Protein AF-A0AAV3WZU5-F1 (afdb_monomer)

Solvent-accessible surface area (backbone atoms only — not comparable to full-atom values): 9224 Å² total; per-residue (Å²): 140,82,82,83,70,78,80,71,87,67,84,65,78,67,22,28,36,35,35,34,34,38,61,95,59,55,42,33,33,61,48,74,42,70,47,67,71,65,48,53,56,63,52,39,79,78,40,95,54,57,70,41,79,75,46,72,42,67,35,89,63,32,68,61,51,49,53,49,52,51,62,73,48,50,91,35,36,77,38,102,88,52,59,38,28,54,50,54,79,68,50,48,52,52,50,53,52,56,53,56,72,64,38,72,75,77,72,82,84,69,72,75,68,55,66,67,56,57,50,49,52,52,52,52,52,51,52,50,52,52,51,54,51,54,54,55,63,72,66,60,81,76,77,76,78,83,84,75,82,88,127

Secondary structure (DSSP, 8-state):
---------------EEEEEEETTSSEEEEEEES-HHHHHHHHHTT-SSPEEEEEEEE-S-HHHHHHHHHHHTGGGBSSTT-SEEE--HHHHHHHHHHHHHTSPP---------HHHHHHHHHHHHHHHHHHHHHHHH-PPPPPPP-----

Mean predicted aligned error: 13.74 Å

Structure (mmCIF, N/CA/C/O backbone):
data_AF-A0AAV3WZU5-F1
#
_entry.id   AF-A0AAV3WZU5-F1
#
loop_
_atom_site.group_PDB
_atom_site.id
_atom_site.type_symbol
_atom_site.label_atom_id
_atom_site.label_alt_id
_atom_site.label_comp_id
_atom_site.label_asym_id
_atom_site.label_entity_id
_atom_site.label_seq_id
_atom_site.pdbx_PDB_ins_code
_atom_site.Cartn_x
_atom_site.Cartn_y
_atom_site.Cartn_z
_atom_site.occupancy
_atom_site.B_iso_or_equiv
_atom_site.auth_seq_id
_atom_site.auth_comp_id
_atom_site.auth_asym_id
_atom_site.auth_atom_id
_atom_site.pdbx_PDB_model_num
ATOM 1 N N . MET A 1 1 ? 38.711 4.729 -15.168 1.00 37.03 1 MET A N 1
ATOM 2 C CA . MET A 1 1 ? 38.128 3.382 -15.393 1.00 37.03 1 MET A CA 1
ATOM 3 C C . MET A 1 1 ? 36.669 3.375 -14.944 1.00 37.03 1 MET A C 1
ATOM 5 O O . MET A 1 1 ? 36.391 3.096 -13.785 1.00 37.03 1 MET A O 1
ATOM 9 N N . SER A 1 2 ? 35.735 3.727 -15.833 1.00 38.97 2 SER A N 1
ATOM 10 C CA . SER A 1 2 ? 34.298 3.634 -15.545 1.00 38.97 2 SER A CA 1
ATOM 11 C C . SER A 1 2 ? 33.788 2.296 -16.076 1.00 38.97 2 SER A C 1
ATOM 13 O O . SER A 1 2 ? 33.915 2.011 -17.267 1.00 38.97 2 SER A O 1
ATOM 15 N N . ARG A 1 3 ? 33.305 1.419 -15.189 1.00 42.09 3 ARG A N 1
ATOM 16 C CA . ARG A 1 3 ? 32.793 0.101 -15.581 1.00 42.09 3 ARG A CA 1
ATOM 17 C C . ARG A 1 3 ? 31.428 0.281 -16.239 1.00 42.09 3 ARG A C 1
ATOM 19 O O . ARG A 1 3 ? 30.442 0.523 -15.549 1.00 42.09 3 ARG A O 1
ATOM 26 N N . ASN A 1 4 ? 31.378 0.102 -17.557 1.00 40.62 4 ASN A N 1
ATOM 27 C CA . ASN A 1 4 ? 30.142 -0.106 -18.307 1.00 40.62 4 ASN A CA 1
ATOM 28 C C . ASN A 1 4 ? 29.441 -1.361 -17.772 1.00 40.62 4 ASN A C 1
ATOM 30 O O . ASN A 1 4 ? 29.769 -2.491 -18.140 1.00 40.62 4 ASN A O 1
ATOM 34 N N . ARG A 1 5 ? 28.475 -1.177 -16.874 1.00 51.81 5 ARG A N 1
ATOM 35 C CA . ARG A 1 5 ? 27.601 -2.263 -16.443 1.00 51.81 5 ARG A CA 1
ATOM 36 C C . ARG A 1 5 ? 26.508 -2.384 -17.496 1.00 51.81 5 ARG A C 1
ATOM 38 O O . ARG A 1 5 ? 25.577 -1.585 -17.508 1.00 51.81 5 ARG A O 1
ATOM 45 N N . LYS A 1 6 ? 26.624 -3.381 -18.383 1.00 38.09 6 LYS A N 1
ATOM 46 C CA . LYS A 1 6 ? 25.471 -3.900 -19.130 1.00 38.09 6 LYS A CA 1
ATOM 47 C C . LYS A 1 6 ? 24.360 -4.117 -18.104 1.00 38.09 6 LYS A C 1
ATOM 49 O O . LYS A 1 6 ? 24.514 -4.952 -17.210 1.00 38.09 6 LYS A O 1
ATOM 54 N N . ILE A 1 7 ? 23.289 -3.332 -18.185 1.00 49.72 7 ILE A N 1
ATOM 55 C CA . ILE A 1 7 ? 22.085 -3.547 -17.386 1.00 49.72 7 ILE A CA 1
ATOM 56 C C . ILE A 1 7 ? 21.458 -4.815 -17.956 1.00 49.72 7 ILE A C 1
ATOM 58 O O . ILE A 1 7 ? 20.643 -4.782 -18.870 1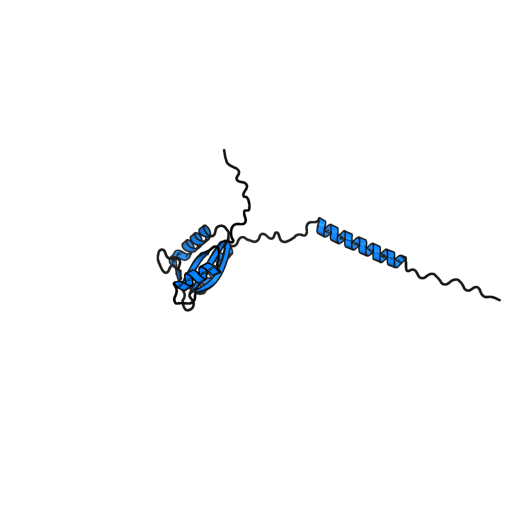.00 49.72 7 ILE A O 1
ATOM 62 N N . SER A 1 8 ? 21.940 -5.957 -17.470 1.00 40.62 8 SER A N 1
ATOM 63 C CA . SER A 1 8 ? 21.268 -7.229 -17.643 1.00 40.62 8 SER A CA 1
ATOM 64 C C . SER A 1 8 ? 19.885 -7.057 -17.031 1.00 40.62 8 SER A C 1
ATOM 66 O O . SER A 1 8 ? 19.760 -6.842 -15.821 1.00 40.62 8 SER A O 1
ATOM 68 N N . GLN A 1 9 ? 18.863 -7.084 -17.885 1.00 47.16 9 GLN A N 1
ATOM 69 C CA . GLN A 1 9 ? 17.450 -7.201 -17.537 1.00 47.16 9 GLN A CA 1
ATOM 70 C C . GLN A 1 9 ? 17.231 -8.557 -16.845 1.00 47.16 9 GLN A C 1
ATOM 72 O O . GLN A 1 9 ? 16.596 -9.465 -17.372 1.00 47.16 9 GLN A O 1
ATOM 77 N N . THR A 1 10 ? 17.819 -8.736 -15.663 1.00 37.78 10 THR A N 1
ATOM 78 C CA . THR A 1 10 ? 17.506 -9.861 -14.791 1.00 37.78 10 THR A CA 1
ATOM 79 C C . THR A 1 10 ? 16.118 -9.589 -14.237 1.00 37.78 10 THR A C 1
ATOM 81 O O . THR A 1 10 ? 15.891 -8.588 -13.554 1.00 37.78 10 THR A O 1
ATOM 84 N N . LYS A 1 11 ? 15.171 -10.447 -14.618 1.00 46.22 11 LYS A N 1
ATOM 85 C CA . LYS A 1 11 ? 13.772 -10.460 -14.184 1.00 46.22 11 LYS A CA 1
ATOM 86 C C . LYS A 1 11 ? 13.739 -10.410 -12.654 1.00 46.22 11 LYS A C 1
ATOM 88 O O . LYS A 1 11 ? 13.881 -11.426 -11.980 1.00 46.22 11 LYS A O 1
ATOM 93 N N . SER A 1 12 ? 13.655 -9.205 -12.101 1.00 52.44 12 SER A N 1
ATOM 94 C CA . SER A 1 12 ? 13.622 -8.994 -10.659 1.00 52.44 12 SER A CA 1
ATOM 95 C C . SER A 1 12 ? 12.325 -9.620 -10.145 1.00 52.44 12 SER A C 1
ATOM 97 O O . SER A 1 12 ? 11.307 -9.492 -10.829 1.00 52.44 12 SER A O 1
ATOM 99 N N . PRO A 1 13 ? 12.303 -10.288 -8.978 1.00 58.44 13 PRO A N 1
ATOM 100 C CA . PRO A 1 13 ? 11.056 -10.813 -8.440 1.00 58.44 13 PRO A CA 1
ATOM 101 C C . PRO A 1 13 ? 10.040 -9.673 -8.347 1.00 58.44 13 PRO A C 1
ATOM 103 O O . PRO A 1 13 ? 10.347 -8.615 -7.780 1.00 58.44 13 PRO A O 1
ATOM 106 N N . ASN A 1 14 ? 8.866 -9.886 -8.952 1.00 71.31 14 ASN A N 1
ATOM 107 C CA . ASN A 1 14 ? 7.778 -8.916 -9.008 1.00 71.31 14 ASN A CA 1
ATOM 108 C C . ASN A 1 14 ? 7.586 -8.303 -7.620 1.00 71.31 14 ASN A C 1
ATOM 110 O O . ASN A 1 14 ? 7.313 -8.978 -6.630 1.00 71.31 14 ASN A O 1
ATOM 114 N N . SER A 1 15 ? 7.855 -7.012 -7.555 1.00 88.56 15 SER A N 1
ATOM 115 C CA . SER A 1 15 ? 8.008 -6.248 -6.335 1.00 88.56 15 SER A CA 1
ATOM 116 C C . SER A 1 15 ? 6.846 -5.280 -6.261 1.00 88.56 15 SER A C 1
ATOM 118 O O . SER A 1 15 ? 6.537 -4.633 -7.253 1.00 88.56 15 SER A O 1
ATOM 120 N N . TYR A 1 16 ? 6.170 -5.212 -5.122 1.00 95.88 16 TYR A N 1
ATOM 121 C CA . TYR A 1 16 ? 4.922 -4.476 -4.980 1.00 95.88 16 TYR A CA 1
ATOM 122 C C . TYR A 1 16 ? 5.044 -3.378 -3.933 1.00 95.88 16 TYR A C 1
ATOM 124 O O . TYR A 1 16 ? 5.666 -3.581 -2.887 1.00 95.88 16 TYR A O 1
ATOM 132 N N . VAL A 1 17 ? 4.389 -2.253 -4.208 1.00 97.44 17 VAL A N 1
ATOM 133 C CA . VAL A 1 17 ? 3.976 -1.258 -3.211 1.00 97.44 17 VAL A CA 1
ATOM 134 C C . VAL A 1 17 ? 2.459 -1.373 -3.089 1.00 97.44 17 VAL A C 1
ATOM 136 O O . VAL A 1 17 ? 1.766 -1.409 -4.107 1.00 97.44 17 VAL A O 1
ATOM 139 N N . TYR A 1 18 ? 1.934 -1.458 -1.872 1.00 98.06 18 TYR A N 1
ATOM 140 C CA . TYR A 1 18 ? 0.516 -1.688 -1.607 1.00 98.06 18 TYR A CA 1
ATOM 141 C C . TYR A 1 18 ? -0.083 -0.655 -0.659 1.00 98.06 18 TYR A C 1
ATOM 143 O O . TYR A 1 18 ? 0.623 -0.019 0.124 1.00 98.06 18 TYR A O 1
ATOM 151 N N . LEU A 1 19 ? -1.409 -0.569 -0.714 1.00 98.62 19 LEU A N 1
ATOM 152 C CA . LEU A 1 19 ? -2.279 0.120 0.222 1.00 98.62 19 LEU A CA 1
ATOM 153 C C . LEU A 1 19 ? -3.251 -0.911 0.811 1.00 98.62 19 LEU A C 1
ATOM 155 O O . LEU A 1 19 ? -4.095 -1.455 0.095 1.00 98.62 19 LEU A O 1
ATOM 159 N N . ILE A 1 20 ? -3.103 -1.206 2.099 1.00 98.50 20 ILE A N 1
ATOM 160 C CA . ILE A 1 20 ? -4.042 -2.036 2.863 1.00 98.50 20 ILE A CA 1
ATOM 161 C C . ILE A 1 20 ? -5.011 -1.120 3.601 1.00 98.50 20 ILE A C 1
ATOM 163 O O . ILE A 1 20 ? -4.595 -0.087 4.118 1.00 98.50 20 ILE A O 1
ATOM 167 N N . HIS A 1 21 ? -6.271 -1.523 3.668 1.00 98.56 21 HIS A N 1
ATOM 168 C CA . HIS A 1 21 ? -7.308 -0.936 4.504 1.00 98.56 21 HIS A CA 1
ATOM 169 C C . HIS A 1 21 ? -7.606 -1.874 5.674 1.00 98.56 21 HIS A C 1
ATOM 171 O O . HIS A 1 21 ? -7.734 -3.088 5.482 1.00 98.56 21 HIS A O 1
ATOM 177 N N . GLU A 1 22 ? -7.691 -1.313 6.874 1.00 98.31 22 GLU A N 1
ATOM 178 C CA . GLU A 1 22 ? -8.274 -1.990 8.026 1.00 98.31 22 GLU A CA 1
ATOM 179 C C . GLU A 1 22 ? -9.796 -1.794 8.001 1.00 98.31 22 GLU A C 1
ATOM 181 O O . GLU A 1 22 ? -10.312 -0.686 8.140 1.00 98.31 22 GLU A O 1
ATOM 186 N N . VAL A 1 23 ? -10.530 -2.881 7.766 1.00 97.50 23 VAL A N 1
ATOM 187 C CA . VAL A 1 23 ? -11.981 -2.835 7.571 1.00 97.50 23 VAL A CA 1
ATOM 188 C C . VAL A 1 23 ? -12.668 -2.313 8.833 1.00 97.50 23 VAL A C 1
ATOM 190 O O . VAL A 1 23 ? -12.400 -2.782 9.934 1.00 97.50 23 VAL A O 1
ATOM 193 N N . GLY A 1 24 ? -13.591 -1.365 8.650 1.00 96.69 24 GLY A N 1
ATOM 194 C CA . GLY A 1 24 ? -14.332 -0.734 9.744 1.00 96.69 24 GLY A CA 1
ATOM 195 C C . GLY A 1 24 ? -13.658 0.509 10.328 1.00 96.69 24 GLY A C 1
ATOM 196 O O . GLY A 1 24 ? -14.244 1.149 11.196 1.00 96.69 24 GLY A O 1
ATOM 197 N N . THR A 1 25 ? -12.472 0.890 9.844 1.00 97.44 25 THR A N 1
ATOM 198 C CA . THR A 1 25 ? -11.762 2.098 10.291 1.00 97.44 25 THR A CA 1
ATOM 199 C C . THR A 1 25 ? -11.391 3.000 9.109 1.00 97.44 25 THR A C 1
ATOM 201 O O . THR A 1 25 ? -11.593 2.650 7.944 1.00 97.44 25 THR A O 1
ATOM 204 N N . ASN A 1 26 ? -10.830 4.177 9.399 1.00 97.94 26 ASN A N 1
ATOM 205 C CA . ASN A 1 26 ? -10.196 5.046 8.400 1.00 97.94 26 ASN A CA 1
ATOM 206 C C . ASN A 1 26 ? -8.674 4.831 8.341 1.00 97.94 26 ASN A C 1
ATOM 208 O O . ASN A 1 26 ? -7.941 5.723 7.903 1.00 97.94 26 ASN A O 1
ATOM 212 N N . TYR A 1 27 ? -8.184 3.670 8.796 1.00 98.31 27 TYR A N 1
ATOM 213 C CA . TYR A 1 27 ? -6.760 3.375 8.852 1.00 98.31 27 TYR A CA 1
ATOM 214 C C . TYR A 1 27 ? -6.277 2.563 7.661 1.00 98.31 27 TYR A C 1
ATOM 216 O O . TYR A 1 27 ? -6.833 1.534 7.268 1.00 98.31 27 TYR A O 1
ATOM 224 N N . TYR A 1 28 ? -5.171 3.040 7.105 1.00 98.62 28 TYR A N 1
ATOM 225 C CA . TYR A 1 28 ? -4.558 2.492 5.916 1.00 98.62 28 TYR A CA 1
ATOM 226 C C . TYR A 1 28 ? -3.068 2.290 6.124 1.00 98.62 28 TYR A C 1
ATOM 228 O O . TYR A 1 28 ? -2.392 3.097 6.761 1.00 98.62 28 TYR A O 1
ATOM 236 N N . LYS A 1 29 ? -2.530 1.232 5.530 1.00 98.44 29 LYS A N 1
ATOM 237 C CA . LYS A 1 29 ? -1.106 0.919 5.569 1.00 98.44 29 LYS A CA 1
ATOM 238 C C . LYS A 1 29 ? -0.508 1.005 4.178 1.00 98.44 29 LYS A C 1
ATOM 240 O O . LYS A 1 29 ? -0.935 0.278 3.283 1.00 98.44 29 LYS A O 1
ATOM 245 N N . ILE A 1 30 ? 0.529 1.825 4.031 1.00 98.56 30 ILE A N 1
ATOM 246 C CA . ILE A 1 30 ? 1.378 1.839 2.836 1.00 98.56 30 ILE A CA 1
ATOM 2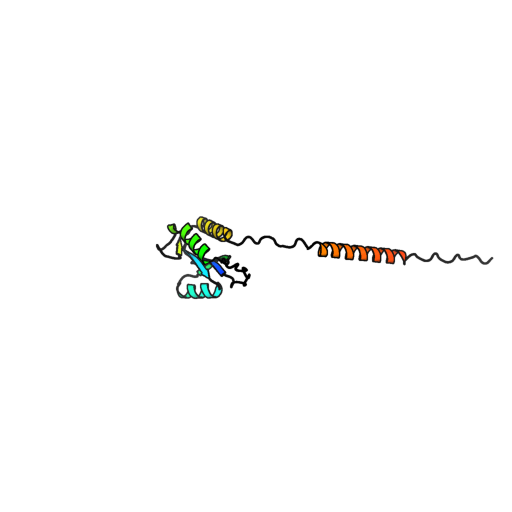47 C C . ILE A 1 30 ? 2.600 0.980 3.130 1.00 98.56 30 ILE A C 1
ATOM 249 O O . ILE A 1 30 ? 3.339 1.276 4.072 1.00 98.56 30 ILE A O 1
ATOM 253 N N . GLY A 1 31 ? 2.817 -0.066 2.338 1.00 97.94 31 GLY A N 1
ATOM 254 C CA . GLY A 1 31 ? 3.955 -0.957 2.535 1.00 97.94 31 GLY A CA 1
ATOM 255 C C . GLY A 1 31 ? 4.441 -1.631 1.260 1.00 97.94 31 GLY A C 1
ATOM 256 O O . GLY A 1 31 ? 3.826 -1.509 0.200 1.00 97.94 31 GLY A O 1
ATOM 257 N N . ILE A 1 32 ? 5.532 -2.386 1.375 1.00 97.50 32 ILE A N 1
ATOM 258 C CA . ILE A 1 32 ? 6.119 -3.151 0.268 1.00 97.50 32 ILE A CA 1
ATOM 259 C C . ILE A 1 32 ? 6.128 -4.659 0.500 1.00 97.50 32 ILE A C 1
ATOM 261 O O . ILE A 1 32 ? 6.140 -5.138 1.636 1.00 97.50 32 ILE A O 1
ATOM 265 N N . THR A 1 33 ? 6.139 -5.433 -0.586 1.00 96.19 33 THR A N 1
ATOM 266 C CA . THR A 1 33 ? 6.337 -6.891 -0.541 1.00 96.19 33 THR A CA 1
ATOM 267 C C . THR A 1 33 ? 6.818 -7.446 -1.884 1.00 96.19 33 THR A C 1
ATOM 269 O O . THR A 1 33 ? 6.729 -6.778 -2.906 1.00 96.19 33 THR A O 1
ATOM 272 N N . VAL A 1 34 ? 7.321 -8.679 -1.893 1.00 95.25 34 VAL A N 1
ATOM 273 C CA . VAL A 1 34 ? 7.514 -9.497 -3.110 1.00 95.25 34 VAL A CA 1
ATOM 274 C C . VAL A 1 34 ? 6.407 -10.543 -3.288 1.00 95.25 34 VAL A C 1
ATOM 276 O O . VAL A 1 34 ? 6.300 -11.173 -4.332 1.00 95.25 34 VAL A O 1
ATOM 279 N N . ASN A 1 35 ? 5.579 -10.743 -2.259 1.00 94.81 35 ASN A N 1
ATOM 280 C CA . ASN A 1 35 ? 4.469 -11.690 -2.251 1.00 94.81 35 ASN A CA 1
ATOM 281 C C . ASN A 1 35 ? 3.307 -11.091 -1.443 1.00 94.81 35 ASN A C 1
ATOM 283 O O . ASN A 1 35 ? 3.404 -10.940 -0.221 1.00 94.81 35 ASN A O 1
ATOM 287 N N . LEU A 1 36 ? 2.234 -10.704 -2.136 1.00 95.31 36 LEU A N 1
ATOM 288 C CA . LEU A 1 36 ? 1.050 -10.080 -1.534 1.00 95.31 36 LEU A CA 1
ATOM 289 C C . LEU A 1 36 ? 0.339 -11.044 -0.576 1.00 95.31 36 LEU A C 1
ATOM 291 O O . LEU A 1 36 ? 0.110 -10.696 0.579 1.00 95.31 36 LEU A O 1
ATOM 295 N N . ASN A 1 37 ? 0.099 -12.284 -1.008 1.00 95.81 37 ASN A N 1
ATOM 296 C CA . ASN A 1 37 ? -0.627 -13.287 -0.223 1.00 95.81 37 ASN A CA 1
ATOM 297 C C . ASN A 1 37 ? 0.083 -13.599 1.099 1.00 95.81 37 ASN A C 1
ATOM 299 O O . ASN A 1 37 ? -0.513 -13.509 2.167 1.00 95.81 37 ASN A O 1
ATOM 303 N N . LYS A 1 38 ? 1.393 -13.872 1.052 1.00 96.50 38 LYS A N 1
ATOM 304 C CA . LYS A 1 38 ? 2.176 -14.132 2.269 1.00 96.50 38 LYS A CA 1
ATOM 305 C C . LYS A 1 38 ? 2.167 -12.924 3.209 1.00 96.50 38 LYS A C 1
ATOM 307 O O . LYS A 1 38 ? 2.081 -13.094 4.422 1.00 96.50 38 LYS A O 1
ATOM 312 N N . ARG A 1 39 ? 2.259 -11.705 2.666 1.00 97.12 39 ARG A N 1
ATOM 313 C CA . ARG A 1 39 ? 2.350 -10.488 3.480 1.00 97.12 39 ARG A CA 1
ATOM 314 C C . ARG A 1 39 ? 1.040 -10.160 4.186 1.00 97.12 39 ARG A C 1
ATOM 316 O O . ARG A 1 39 ? 1.093 -9.823 5.365 1.00 97.12 39 ARG A O 1
ATOM 323 N N . ILE A 1 40 ? -0.102 -10.245 3.504 1.00 97.44 40 ILE A N 1
ATOM 324 C CA . ILE A 1 40 ? -1.390 -9.951 4.145 1.00 97.44 40 ILE A CA 1
ATOM 325 C C . ILE A 1 40 ? -1.711 -10.970 5.238 1.00 97.44 40 ILE A C 1
ATOM 327 O O . ILE A 1 40 ? -2.087 -10.555 6.329 1.00 97.44 40 ILE A O 1
ATOM 331 N N . SER A 1 41 ? -1.437 -12.263 5.017 1.00 97.00 41 SER A N 1
ATOM 332 C CA . SER A 1 41 ? -1.594 -13.291 6.054 1.00 97.00 41 SER A CA 1
ATOM 333 C C . SER A 1 41 ? -0.725 -13.005 7.281 1.00 97.00 41 SER A C 1
ATOM 335 O O . SER A 1 41 ? -1.223 -13.054 8.398 1.00 97.00 41 SER A O 1
ATOM 337 N N . GLN A 1 42 ? 0.546 -12.630 7.089 1.00 97.44 42 GLN A N 1
ATOM 338 C CA . GLN A 1 42 ? 1.449 -12.260 8.190 1.00 97.44 42 GLN A CA 1
ATOM 339 C C . GLN A 1 42 ? 1.017 -11.001 8.951 1.00 97.44 42 GLN A C 1
ATOM 341 O O . GLN A 1 42 ? 1.311 -10.866 10.131 1.00 97.44 42 GLN A O 1
ATOM 346 N N . LEU A 1 43 ? 0.393 -10.035 8.277 1.00 96.69 43 LEU A N 1
ATOM 347 C CA . LEU A 1 43 ? -0.108 -8.833 8.942 1.00 96.69 43 LEU A CA 1
ATOM 348 C C . LEU A 1 43 ? -1.403 -9.122 9.705 1.00 96.69 43 LEU A C 1
ATOM 350 O O . LEU A 1 43 ? -1.591 -8.593 10.798 1.00 96.69 43 LEU A O 1
ATOM 354 N N . GLN A 1 44 ? -2.263 -9.981 9.153 1.00 97.75 44 GLN A N 1
ATOM 355 C CA . GLN A 1 44 ? -3.538 -10.344 9.761 1.00 97.75 44 GLN A CA 1
ATOM 356 C C . GLN A 1 44 ? -3.360 -11.039 11.115 1.00 97.75 44 GLN A C 1
ATOM 358 O O . GLN A 1 44 ? -4.165 -10.807 12.006 1.00 97.75 44 GLN A O 1
ATOM 363 N N . THR A 1 45 ? -2.294 -11.824 11.319 1.00 96.69 45 THR A N 1
ATOM 364 C CA . THR A 1 45 ? -2.035 -12.473 12.622 1.00 96.69 45 THR A CA 1
ATOM 365 C C . THR A 1 45 ? -1.839 -11.478 13.768 1.00 96.69 45 THR A C 1
ATOM 367 O O . THR A 1 45 ? -2.006 -11.848 14.923 1.00 96.69 45 THR A O 1
ATOM 370 N N . GLY A 1 46 ? -1.457 -10.232 13.467 1.00 93.12 46 GLY A N 1
ATOM 371 C CA . GLY A 1 46 ? -1.267 -9.162 14.450 1.00 93.12 46 GLY A CA 1
ATOM 372 C C . GLY A 1 46 ? -2.387 -8.121 14.474 1.00 93.12 46 GLY A C 1
ATOM 373 O O . GLY A 1 46 ? -2.215 -7.082 15.108 1.00 93.12 46 GLY A O 1
ATOM 374 N N . SER A 1 47 ? -3.496 -8.344 13.763 1.00 92.88 47 SER A N 1
ATOM 375 C CA . SER A 1 47 ? -4.624 -7.410 13.693 1.00 92.88 47 SER A CA 1
ATOM 376 C C . SER A 1 47 ? -5.927 -8.133 14.020 1.00 92.88 47 SER A C 1
ATOM 378 O O . SER A 1 47 ? -6.234 -9.169 13.435 1.00 92.88 47 SER A O 1
ATOM 380 N N . ALA A 1 48 ? -6.697 -7.578 14.959 1.00 93.38 48 ALA A N 1
ATOM 381 C CA . ALA A 1 48 ? -8.020 -8.096 15.305 1.00 93.38 48 ALA A CA 1
ATOM 382 C C . ALA A 1 48 ? -9.048 -7.833 14.191 1.00 93.38 48 ALA A C 1
ATOM 384 O O . ALA A 1 48 ? -9.960 -8.628 13.979 1.00 93.38 48 ALA A O 1
ATOM 385 N N . ASN A 1 49 ? -8.878 -6.730 13.462 1.00 96.44 49 ASN A N 1
ATOM 386 C CA . ASN A 1 49 ? -9.746 -6.345 12.359 1.00 96.44 49 ASN A CA 1
ATOM 387 C C . ASN A 1 49 ? -9.286 -6.984 11.048 1.00 96.44 49 ASN A C 1
ATOM 389 O O . ASN A 1 49 ? -8.103 -7.262 10.841 1.00 96.44 49 ASN A O 1
ATOM 393 N N . GLN A 1 50 ? -10.220 -7.187 10.119 1.00 97.69 50 GLN A N 1
ATOM 394 C CA . GLN A 1 50 ? -9.887 -7.717 8.801 1.00 97.69 50 GLN A CA 1
ATOM 395 C C . GLN A 1 50 ? -9.053 -6.705 8.004 1.00 97.69 50 GLN A C 1
ATOM 397 O O . GLN A 1 50 ? -9.437 -5.546 7.848 1.00 97.69 50 GLN A O 1
ATOM 402 N N . LEU A 1 51 ? -7.947 -7.165 7.427 1.00 98.19 51 LEU A N 1
ATOM 403 C CA . LEU A 1 51 ? -7.120 -6.390 6.512 1.00 98.19 51 LEU A CA 1
ATOM 404 C C . LEU A 1 51 ? -7.462 -6.749 5.066 1.00 98.19 51 LEU A C 1
ATOM 406 O O . LEU A 1 51 ? -7.552 -7.927 4.711 1.00 98.19 51 LEU A O 1
ATOM 410 N N . LYS A 1 52 ? -7.626 -5.739 4.208 1.00 98.00 52 LYS A N 1
ATOM 411 C CA . LYS A 1 52 ? -7.868 -5.925 2.769 1.00 98.00 52 LYS A CA 1
ATOM 412 C C . LYS A 1 52 ? -6.922 -5.075 1.943 1.00 98.00 52 LYS A C 1
ATOM 414 O O . LYS A 1 52 ? -6.673 -3.917 2.265 1.00 98.00 52 LYS A O 1
ATOM 419 N N . TYR A 1 53 ? -6.417 -5.628 0.845 1.00 98.06 53 TYR A N 1
ATOM 420 C CA . TYR A 1 53 ? -5.757 -4.807 -0.162 1.00 98.06 53 TYR A CA 1
ATOM 421 C C . TYR A 1 53 ? -6.791 -3.918 -0.839 1.00 98.06 53 TYR A C 1
ATOM 423 O O . TYR A 1 53 ? -7.709 -4.419 -1.482 1.00 98.06 53 TYR A O 1
ATOM 431 N N . LEU A 1 54 ? -6.614 -2.606 -0.709 1.00 97.75 54 LEU A N 1
ATOM 432 C CA . LEU A 1 54 ? -7.389 -1.638 -1.470 1.00 97.75 54 LEU A CA 1
ATOM 433 C C . LEU A 1 54 ? -6.733 -1.361 -2.826 1.00 97.75 54 LEU A C 1
ATOM 435 O O . LEU A 1 54 ? -7.422 -1.201 -3.827 1.00 97.75 54 LEU A O 1
ATOM 439 N N . HIS A 1 55 ? -5.397 -1.310 -2.865 1.00 98.19 55 HIS A N 1
ATOM 440 C CA . HIS A 1 55 ? -4.642 -1.101 -4.101 1.00 98.19 55 HIS A CA 1
ATOM 441 C C . HIS A 1 55 ? -3.222 -1.659 -4.013 1.00 98.19 55 HIS A C 1
ATOM 443 O O . HIS A 1 55 ? -2.647 -1.757 -2.928 1.00 98.19 55 HIS A O 1
ATOM 449 N N . TYR A 1 56 ? -2.619 -1.972 -5.157 1.00 97.56 56 TYR A N 1
ATOM 450 C CA . TYR A 1 56 ? -1.192 -2.267 -5.262 1.00 97.56 56 TYR A CA 1
ATOM 451 C C . TYR A 1 56 ? -0.658 -1.969 -6.666 1.00 97.56 56 TYR A C 1
ATOM 453 O O . TYR A 1 56 ? -1.386 -1.979 -7.661 1.00 97.56 56 TYR A O 1
ATOM 461 N N . ILE A 1 57 ? 0.643 -1.703 -6.747 1.00 95.44 57 ILE A N 1
ATOM 462 C CA . ILE A 1 57 ? 1.368 -1.491 -8.001 1.00 95.44 57 ILE A CA 1
ATOM 463 C C . ILE A 1 57 ? 2.606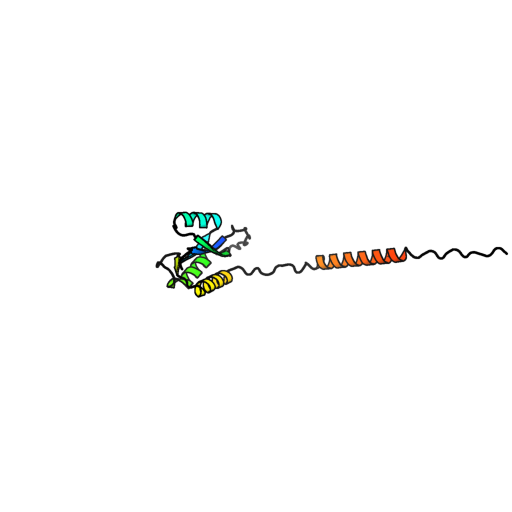 -2.381 -8.028 1.00 95.44 57 ILE A C 1
ATOM 465 O O . ILE A 1 57 ? 3.257 -2.564 -7.000 1.00 95.44 57 ILE A O 1
ATOM 469 N N . GLN A 1 58 ? 2.936 -2.916 -9.201 1.00 93.88 58 GLN A N 1
ATOM 470 C CA . GLN A 1 58 ? 4.171 -3.660 -9.418 1.00 93.88 58 GLN A CA 1
ATOM 471 C C . GLN A 1 58 ? 5.262 -2.711 -9.919 1.00 93.88 58 GLN A C 1
ATOM 473 O O . GLN A 1 58 ? 5.062 -1.994 -10.899 1.00 93.88 58 GLN A O 1
ATOM 478 N N . ILE A 1 59 ? 6.406 -2.696 -9.240 1.00 90.81 59 ILE A N 1
ATOM 479 C CA . ILE A 1 59 ? 7.492 -1.757 -9.497 1.00 90.81 59 ILE A CA 1
ATOM 480 C C . ILE A 1 59 ? 8.839 -2.290 -8.983 1.00 90.81 59 ILE A C 1
ATOM 482 O O . ILE A 1 59 ? 8.907 -2.940 -7.940 1.00 90.81 59 ILE A O 1
ATOM 486 N N . SER A 1 60 ? 9.930 -2.014 -9.700 1.00 89.06 60 SER A N 1
ATOM 487 C CA . SER A 1 60 ? 11.282 -2.458 -9.328 1.00 89.06 60 SER A CA 1
ATOM 488 C C . SER A 1 60 ? 11.882 -1.642 -8.173 1.00 89.06 60 SER A C 1
ATOM 490 O O . SER A 1 60 ? 12.421 -2.221 -7.230 1.00 89.06 60 SER A O 1
ATOM 492 N N . ASN A 1 61 ? 11.722 -0.315 -8.176 1.00 90.62 61 ASN A N 1
ATOM 493 C CA . ASN A 1 61 ? 12.219 0.614 -7.147 1.00 90.62 61 ASN A CA 1
ATOM 494 C C . ASN A 1 61 ? 11.216 0.810 -5.988 1.00 90.62 61 ASN A C 1
ATOM 496 O O . ASN A 1 61 ? 10.870 1.926 -5.592 1.00 90.62 61 ASN A O 1
ATOM 500 N N . ARG A 1 62 ? 10.697 -0.303 -5.443 1.00 93.56 62 ARG A N 1
ATOM 501 C CA . ARG A 1 62 ? 9.624 -0.287 -4.428 1.00 93.56 62 ARG A CA 1
ATOM 502 C C . ARG A 1 62 ? 9.989 0.488 -3.155 1.00 93.56 62 ARG A C 1
ATOM 504 O O . ARG A 1 62 ? 9.119 1.128 -2.577 1.00 93.56 62 ARG A O 1
ATOM 511 N N . LYS A 1 63 ? 11.258 0.439 -2.725 1.00 95.06 63 LYS A N 1
ATOM 512 C CA . LYS A 1 63 ? 11.731 1.089 -1.487 1.00 95.06 63 LYS A CA 1
ATOM 513 C C . LYS A 1 63 ? 11.736 2.608 -1.634 1.00 95.06 63 LYS A C 1
ATOM 515 O O . LYS A 1 63 ? 11.317 3.327 -0.731 1.00 95.06 63 LYS A O 1
ATOM 520 N N . GLU A 1 64 ? 12.193 3.094 -2.783 1.00 95.31 64 GLU A N 1
ATOM 521 C CA . GLU A 1 64 ? 12.220 4.513 -3.117 1.00 95.31 64 GLU A CA 1
ATOM 522 C C . GLU A 1 64 ? 10.797 5.071 -3.191 1.00 95.31 64 GLU A C 1
ATOM 524 O O . GLU A 1 64 ? 10.516 6.123 -2.614 1.00 95.31 64 GLU A O 1
ATOM 529 N N . VAL A 1 65 ? 9.882 4.339 -3.835 1.00 96.06 65 VAL A N 1
ATOM 530 C CA . VAL A 1 65 ? 8.476 4.749 -3.945 1.00 96.06 65 VAL A CA 1
ATOM 531 C C . VAL A 1 65 ? 7.752 4.709 -2.603 1.00 96.06 65 VAL A C 1
ATOM 533 O O . VAL A 1 65 ? 7.048 5.661 -2.273 1.00 96.06 65 VAL A O 1
ATOM 536 N N . GLU A 1 66 ? 7.956 3.675 -1.786 1.00 97.75 66 GLU A N 1
ATOM 537 C CA . GLU A 1 66 ? 7.414 3.626 -0.422 1.00 97.75 66 GLU A CA 1
ATOM 538 C C . GLU A 1 66 ? 7.878 4.828 0.404 1.00 97.75 66 GLU A C 1
ATOM 540 O O . GLU A 1 66 ? 7.048 5.537 0.976 1.00 97.75 66 GLU A O 1
ATOM 545 N N . LYS A 1 67 ? 9.185 5.121 0.400 1.00 97.56 67 LYS A N 1
ATOM 546 C CA . LYS A 1 67 ? 9.751 6.280 1.101 1.00 97.56 67 LYS A CA 1
ATOM 547 C C . LYS A 1 67 ? 9.157 7.599 0.598 1.00 97.56 67 LYS A C 1
ATOM 549 O O . LYS A 1 67 ? 8.857 8.479 1.411 1.00 97.56 67 LYS A O 1
ATOM 554 N N . ALA A 1 68 ? 8.970 7.744 -0.714 1.00 97.94 68 ALA A N 1
ATOM 555 C CA . ALA A 1 68 ? 8.372 8.936 -1.311 1.00 97.94 68 ALA A CA 1
ATOM 556 C C . ALA A 1 68 ? 6.907 9.115 -0.879 1.00 97.94 68 ALA A C 1
ATOM 558 O O . ALA A 1 68 ? 6.530 10.201 -0.438 1.00 97.94 68 ALA A O 1
ATOM 559 N N . LEU A 1 69 ? 6.103 8.047 -0.917 1.00 98.12 69 LEU A N 1
ATOM 560 C CA . LEU A 1 69 ? 4.710 8.063 -0.454 1.00 98.12 69 LEU A CA 1
ATOM 561 C C . LEU A 1 69 ? 4.621 8.394 1.039 1.00 98.12 69 LEU A C 1
ATOM 563 O O . LEU A 1 69 ? 3.859 9.270 1.442 1.00 98.12 69 LEU A O 1
ATOM 567 N N . HIS A 1 70 ? 5.450 7.752 1.859 1.00 98.06 70 HIS A N 1
ATOM 568 C CA . HIS A 1 70 ? 5.526 8.006 3.297 1.00 98.06 70 HIS A CA 1
ATOM 569 C C . HIS A 1 70 ? 5.904 9.451 3.623 1.00 98.06 70 HIS A C 1
ATOM 571 O O . HIS A 1 70 ? 5.337 10.043 4.538 1.00 98.06 70 HIS A O 1
ATOM 577 N N . THR A 1 71 ? 6.834 10.028 2.860 1.00 97.56 71 THR A N 1
ATOM 578 C CA . THR A 1 71 ? 7.219 11.441 2.985 1.00 97.56 71 THR A CA 1
ATOM 579 C C . THR A 1 71 ? 6.070 12.363 2.584 1.00 97.56 71 THR A C 1
ATOM 581 O O . THR A 1 71 ? 5.766 13.311 3.310 1.00 97.56 71 THR A O 1
ATOM 584 N N . LYS A 1 72 ? 5.410 12.072 1.457 1.00 97.94 72 LYS A N 1
ATOM 585 C CA . LYS A 1 72 ? 4.306 12.875 0.917 1.00 97.94 72 LYS A CA 1
ATOM 586 C C . LYS A 1 72 ? 3.111 12.926 1.870 1.00 97.94 72 LYS A C 1
ATOM 588 O O . LYS A 1 72 ? 2.543 13.993 2.069 1.00 97.94 72 LYS A O 1
ATOM 593 N N . TYR A 1 73 ? 2.767 11.799 2.492 1.00 97.69 73 TYR A N 1
ATOM 594 C CA . TYR A 1 73 ? 1.606 11.672 3.381 1.00 97.69 73 TYR A CA 1
ATOM 595 C C . TYR A 1 73 ? 1.969 11.700 4.874 1.00 97.69 73 TYR A C 1
ATOM 597 O O . TYR A 1 73 ? 1.179 11.277 5.715 1.00 97.69 73 TYR A O 1
ATOM 605 N N . LYS A 1 74 ? 3.155 12.214 5.235 1.00 97.19 74 LYS A N 1
ATOM 606 C CA . LYS A 1 74 ? 3.669 12.200 6.619 1.00 97.19 74 LYS A CA 1
ATOM 607 C C . LYS A 1 74 ? 2.719 12.825 7.648 1.00 97.19 74 LYS A C 1
ATOM 609 O O . LYS A 1 74 ? 2.692 12.377 8.788 1.00 97.19 74 LYS A O 1
ATOM 614 N N . THR A 1 75 ? 1.947 13.838 7.249 1.00 97.25 75 THR A N 1
ATOM 615 C CA . THR A 1 75 ? 0.998 14.566 8.112 1.00 97.25 75 THR A CA 1
ATOM 616 C C . THR A 1 75 ? -0.230 13.740 8.482 1.00 97.25 75 THR A C 1
ATOM 618 O O . THR A 1 75 ? -0.924 14.081 9.430 1.00 97.25 75 THR A O 1
ATOM 621 N N . ARG A 1 76 ? -0.490 12.649 7.754 1.00 97.81 76 ARG A N 1
ATOM 622 C CA . ARG A 1 76 ? -1.598 11.719 7.996 1.00 97.81 76 ARG A CA 1
ATOM 623 C C . ARG A 1 76 ? -1.181 10.475 8.765 1.00 97.81 76 ARG A C 1
ATOM 625 O O . ARG A 1 76 ? -1.986 9.571 8.946 1.00 97.81 76 ARG A O 1
ATOM 632 N N . ARG A 1 77 ? 0.080 10.385 9.193 1.00 97.81 77 ARG A N 1
ATOM 633 C CA . ARG A 1 77 ? 0.558 9.236 9.960 1.00 97.81 77 ARG A CA 1
ATOM 634 C C . ARG A 1 77 ? -0.114 9.184 11.326 1.00 97.81 77 ARG A C 1
ATOM 636 O O . ARG A 1 77 ? -0.053 10.149 12.078 1.00 97.81 77 ARG A O 1
ATOM 643 N N . VAL A 1 78 ? -0.611 8.004 11.688 1.00 96.94 78 VAL A N 1
ATOM 644 C CA . VAL A 1 78 ? -1.157 7.731 13.028 1.00 96.94 78 VAL A CA 1
ATOM 645 C C . VAL A 1 78 ? -0.053 7.807 14.094 1.00 96.94 78 VAL A C 1
ATOM 647 O O . VAL A 1 78 ? -0.288 8.193 15.233 1.00 96.94 78 VAL A O 1
ATOM 650 N N . ARG A 1 79 ? 1.188 7.449 13.732 1.00 95.75 79 ARG A N 1
ATOM 651 C CA . ARG A 1 79 ? 2.371 7.529 14.607 1.00 95.75 79 ARG A CA 1
ATOM 652 C C . ARG A 1 79 ? 3.534 8.184 13.869 1.00 95.75 79 ARG A C 1
ATOM 654 O O . ARG A 1 79 ? 3.757 7.884 12.700 1.00 95.75 79 ARG A O 1
ATOM 661 N N . ARG A 1 80 ? 4.343 8.998 14.562 1.00 83.94 80 ARG A N 1
ATOM 662 C CA . ARG A 1 80 ? 5.457 9.792 13.987 1.00 83.94 80 ARG A CA 1
ATOM 663 C C . ARG A 1 80 ? 6.370 8.996 13.033 1.00 83.94 80 ARG A C 1
ATOM 665 O O . ARG A 1 80 ? 6.712 9.490 11.960 1.00 83.94 80 ARG A O 1
ATOM 672 N N . ASN A 1 81 ? 6.667 7.738 13.366 1.00 88.19 81 ASN A N 1
ATOM 673 C CA . ASN A 1 81 ? 7.489 6.819 12.564 1.00 88.19 81 ASN A CA 1
ATOM 674 C C . ASN A 1 81 ? 6.734 5.541 12.151 1.00 88.19 81 ASN A C 1
ATOM 676 O O . ASN A 1 81 ? 7.334 4.483 11.991 1.00 88.19 81 ASN A O 1
ATOM 680 N N . GLY A 1 82 ? 5.408 5.624 12.040 1.00 94.19 82 GLY A N 1
ATOM 681 C CA . GLY A 1 82 ? 4.559 4.499 11.670 1.00 94.19 82 GLY A CA 1
ATOM 682 C C . GLY A 1 82 ? 4.399 4.323 10.161 1.00 94.19 82 GLY A C 1
ATOM 683 O O . GLY A 1 82 ? 4.673 5.217 9.363 1.00 94.19 82 GLY A O 1
ATOM 684 N N . GLU A 1 83 ? 3.881 3.153 9.799 1.00 96.38 83 GLU A N 1
ATOM 685 C CA . GLU A 1 83 ? 3.494 2.789 8.428 1.00 96.38 83 GLU A CA 1
ATOM 686 C C . GLU A 1 83 ? 1.973 2.896 8.205 1.00 96.38 83 GLU A C 1
ATOM 688 O O . GLU A 1 83 ? 1.474 2.531 7.141 1.00 96.38 83 GLU A O 1
ATOM 693 N N . TRP A 1 84 ? 1.247 3.347 9.231 1.00 98.12 84 TRP A N 1
ATOM 694 C CA . TRP A 1 84 ? -0.203 3.491 9.254 1.00 98.12 84 TRP A CA 1
ATOM 695 C C . TRP A 1 84 ? -0.602 4.960 9.171 1.00 98.12 84 TRP A C 1
ATOM 697 O O . TRP A 1 84 ? 0.014 5.823 9.807 1.00 98.12 84 TRP A O 1
ATOM 707 N N . PHE A 1 85 ? -1.646 5.215 8.399 1.00 98.56 85 PHE A N 1
ATOM 708 C CA . PHE A 1 85 ? -2.144 6.531 8.046 1.00 98.56 85 PHE A CA 1
ATOM 709 C C . PHE A 1 85 ? -3.653 6.580 8.237 1.00 98.56 85 PHE A C 1
ATOM 711 O O . PHE A 1 85 ? -4.338 5.590 7.990 1.00 98.56 85 PHE A O 1
ATOM 718 N N . GLU A 1 86 ? -4.158 7.736 8.634 1.00 98.50 86 GLU A N 1
ATOM 719 C CA . GLU A 1 86 ? -5.584 8.021 8.664 1.00 98.50 86 GLU A CA 1
ATOM 720 C C . GLU A 1 86 ? -5.951 8.862 7.442 1.00 98.50 86 GLU A C 1
ATOM 722 O O . GLU A 1 86 ? -5.418 9.959 7.253 1.00 98.50 86 GLU A O 1
ATOM 727 N N . PHE A 1 87 ? -6.825 8.334 6.586 1.00 98.38 87 PHE A N 1
ATOM 728 C CA . PHE A 1 87 ? -7.224 9.003 5.349 1.00 98.38 87 PHE A CA 1
ATOM 729 C C . PHE A 1 87 ? -8.737 9.124 5.243 1.00 98.38 87 PHE A C 1
ATOM 731 O O . PHE A 1 87 ? -9.473 8.166 5.474 1.00 98.38 87 PHE A O 1
ATOM 738 N N . SER A 1 88 ? -9.189 10.287 4.781 1.00 98.00 88 SER A N 1
ATOM 739 C CA . SER A 1 88 ? -10.543 10.440 4.254 1.00 98.00 88 SER A CA 1
ATOM 740 C C . SER A 1 88 ? -10.694 9.744 2.895 1.00 98.00 88 SER A C 1
ATOM 742 O O . SER A 1 88 ? -9.722 9.512 2.171 1.00 98.00 88 SER A O 1
ATOM 744 N N . ASN A 1 89 ? -11.938 9.500 2.475 1.00 96.50 89 ASN A N 1
ATOM 745 C CA . ASN A 1 89 ? -12.239 8.903 1.168 1.00 96.50 89 ASN A CA 1
ATOM 746 C C . ASN A 1 89 ? -11.631 9.679 -0.015 1.00 96.50 89 ASN A C 1
ATOM 748 O O . ASN A 1 89 ? -11.245 9.082 -1.021 1.00 96.50 89 ASN A O 1
ATOM 752 N N . GLN A 1 90 ? -11.534 11.008 0.080 1.00 97.50 90 GLN A N 1
ATOM 753 C CA . GLN A 1 90 ? -10.910 11.833 -0.960 1.00 97.50 90 GLN A CA 1
ATOM 754 C C . GLN A 1 90 ? -9.390 11.630 -1.004 1.00 97.50 90 GLN A C 1
ATOM 756 O O . GLN A 1 90 ? -8.796 11.522 -2.079 1.00 97.50 90 GLN A O 1
ATOM 761 N N . GLU A 1 91 ? -8.754 11.514 0.157 1.00 98.00 91 GLU A N 1
ATOM 762 C CA . GLU A 1 91 ? -7.309 11.312 0.257 1.00 98.00 91 GLU A CA 1
ATOM 763 C C . GLU A 1 91 ? -6.891 9.924 -0.197 1.00 98.00 91 GLU A C 1
ATOM 765 O O . GLU A 1 91 ? -5.882 9.795 -0.884 1.00 98.00 91 GLU A O 1
ATOM 770 N N . VAL A 1 92 ? -7.704 8.905 0.080 1.00 98.31 92 VAL A N 1
ATOM 771 C CA . VAL A 1 92 ? -7.507 7.555 -0.458 1.00 98.31 92 VAL A CA 1
ATOM 772 C C . VAL A 1 92 ? -7.407 7.585 -1.987 1.00 98.31 92 VAL A C 1
ATOM 774 O O . VAL A 1 92 ? -6.477 7.011 -2.557 1.00 98.31 92 VAL A O 1
ATOM 777 N N . LYS A 1 93 ? -8.298 8.320 -2.668 1.00 98.31 93 LYS A N 1
ATOM 778 C CA . LYS A 1 93 ? -8.229 8.492 -4.132 1.00 98.31 93 LYS A CA 1
ATOM 779 C C . LYS A 1 93 ? -6.929 9.180 -4.561 1.00 98.31 93 LYS A C 1
ATOM 781 O O . LYS A 1 93 ? -6.302 8.749 -5.528 1.00 98.31 93 LYS A O 1
ATOM 786 N N . SER A 1 94 ? -6.491 10.204 -3.826 1.00 98.00 94 SER A N 1
ATOM 787 C CA . SER A 1 94 ? -5.215 10.898 -4.072 1.00 98.00 94 SER A CA 1
ATOM 788 C C . SER A 1 94 ? -3.998 9.979 -3.897 1.00 98.00 94 SER A C 1
ATOM 790 O O . SER A 1 94 ? -3.068 10.013 -4.712 1.00 98.00 94 SER A O 1
ATOM 792 N N . VAL A 1 95 ? -4.010 9.118 -2.875 1.00 98.25 95 VAL A N 1
ATOM 793 C CA . VAL A 1 95 ? -2.965 8.113 -2.626 1.00 98.25 95 VAL A CA 1
ATOM 794 C C . VAL A 1 95 ? -2.910 7.118 -3.781 1.00 98.25 95 VAL A C 1
ATOM 796 O O . VAL A 1 95 ? -1.837 6.914 -4.348 1.00 98.25 95 VAL A O 1
ATOM 799 N N . ILE A 1 96 ? -4.053 6.567 -4.198 1.00 98.31 96 ILE A N 1
ATOM 800 C CA . ILE A 1 96 ? -4.140 5.638 -5.336 1.00 98.31 96 ILE A CA 1
ATOM 801 C C . ILE A 1 96 ? -3.652 6.304 -6.629 1.00 98.31 96 ILE A C 1
ATOM 803 O O . ILE A 1 96 ? -2.863 5.709 -7.365 1.00 98.31 96 ILE A O 1
ATOM 807 N N . GLY A 1 97 ? -4.060 7.549 -6.891 1.00 98.00 97 GLY A N 1
ATOM 808 C CA . GLY A 1 97 ? -3.586 8.325 -8.040 1.00 98.00 97 GLY A CA 1
ATOM 809 C C . GLY A 1 97 ? -2.069 8.521 -8.023 1.00 98.00 97 GLY A C 1
ATOM 810 O O . GLY A 1 97 ? -1.398 8.280 -9.026 1.00 98.00 97 GLY A O 1
ATOM 811 N N . THR A 1 98 ? -1.507 8.861 -6.860 1.00 97.81 98 THR A N 1
ATOM 812 C CA . THR A 1 98 ? -0.055 9.003 -6.687 1.00 97.81 98 THR A CA 1
ATOM 813 C C . THR A 1 98 ? 0.671 7.671 -6.883 1.00 97.81 98 THR A C 1
ATOM 815 O O . THR A 1 98 ? 1.682 7.636 -7.577 1.00 97.81 98 THR A O 1
ATOM 818 N N . MET A 1 99 ? 0.159 6.565 -6.333 1.00 97.38 99 MET A N 1
ATOM 819 C CA . MET A 1 99 ? 0.712 5.226 -6.575 1.00 97.38 99 MET A CA 1
ATOM 820 C C . MET A 1 99 ? 0.699 4.888 -8.072 1.00 97.38 99 MET A C 1
ATOM 822 O O . MET A 1 99 ? 1.699 4.423 -8.612 1.00 97.38 99 MET A O 1
ATOM 826 N N . ASN A 1 100 ? -0.402 5.161 -8.772 1.00 96.69 100 ASN A N 1
ATOM 827 C CA . ASN A 1 100 ? -0.509 4.894 -10.206 1.00 96.69 100 ASN A CA 1
ATOM 828 C C . ASN A 1 100 ? 0.462 5.729 -11.049 1.00 96.69 100 ASN A C 1
ATOM 830 O O . ASN A 1 100 ? 0.955 5.220 -12.050 1.00 96.69 100 ASN A O 1
ATOM 834 N N . ALA A 1 101 ? 0.799 6.951 -10.631 1.00 95.44 101 ALA A N 1
ATOM 835 C CA . ALA A 1 101 ? 1.812 7.763 -11.306 1.00 95.44 101 ALA A CA 1
ATOM 836 C C . ALA A 1 101 ? 3.221 7.135 -11.266 1.00 95.44 101 ALA A C 1
ATOM 838 O O . ALA A 1 101 ? 4.042 7.428 -12.133 1.00 95.44 101 ALA A O 1
ATOM 839 N N . TYR A 1 102 ? 3.492 6.253 -10.295 1.00 93.44 102 TYR A N 1
ATOM 840 C CA . TYR A 1 102 ? 4.732 5.477 -10.216 1.00 93.44 102 TYR A CA 1
ATOM 841 C C . TYR A 1 102 ? 4.694 4.164 -10.996 1.00 93.44 102 TYR A C 1
ATOM 843 O O . TYR A 1 102 ? 5.744 3.535 -11.144 1.00 93.44 102 TYR A O 1
ATOM 851 N N . LYS A 1 103 ? 3.528 3.713 -11.487 1.00 87.62 103 LYS A N 1
ATOM 852 C CA . LYS A 1 103 ? 3.507 2.537 -12.362 1.00 87.62 103 LYS A CA 1
ATOM 853 C C . LYS A 1 103 ? 4.409 2.840 -13.557 1.00 87.62 103 LYS A C 1
ATOM 855 O O . LYS A 1 103 ? 4.263 3.913 -14.150 1.00 87.62 103 LYS A O 1
ATOM 860 N N . PRO A 1 104 ? 5.322 1.926 -13.929 1.00 78.44 104 PRO A N 1
ATOM 861 C CA . PRO A 1 104 ? 6.012 2.076 -15.193 1.00 78.44 104 PRO A CA 1
ATOM 862 C C . PRO A 1 104 ? 4.926 2.216 -16.252 1.00 78.44 104 PRO A C 1
ATOM 864 O O . PRO A 1 104 ? 4.014 1.387 -16.327 1.00 78.44 104 PRO A O 1
ATOM 867 N N . LYS A 1 105 ? 4.979 3.306 -17.022 1.00 68.94 105 LYS A N 1
ATOM 868 C CA . LYS A 1 105 ? 4.170 3.390 -18.229 1.00 68.94 105 LYS A CA 1
ATOM 869 C C . LYS A 1 105 ? 4.563 2.147 -19.008 1.00 68.94 105 LYS A C 1
ATOM 871 O O . LYS A 1 105 ? 5.740 1.991 -19.328 1.00 68.94 105 LYS A O 1
ATOM 876 N N . LEU A 1 106 ? 3.613 1.242 -19.229 1.00 56.88 106 LEU A N 1
ATOM 877 C CA . LEU A 1 106 ? 3.757 0.255 -20.282 1.00 56.88 106 LEU A CA 1
ATOM 878 C C . LEU A 1 106 ? 3.913 1.110 -21.534 1.00 56.88 106 LEU A C 1
ATOM 880 O O . LEU A 1 106 ? 2.940 1.633 -22.073 1.00 56.88 106 LEU A O 1
ATOM 884 N N . THR A 1 107 ? 5.158 1.402 -21.898 1.00 45.66 107 THR A N 1
ATOM 885 C CA . THR A 1 107 ? 5.473 1.914 -23.215 1.00 45.66 107 THR A CA 1
ATOM 886 C C . THR A 1 107 ? 4.855 0.885 -24.127 1.00 45.66 107 THR A C 1
ATOM 888 O O . THR A 1 107 ? 5.227 -0.285 -24.047 1.00 45.66 107 THR A O 1
ATOM 891 N N . LYS A 1 108 ? 3.836 1.294 -24.879 1.00 45.09 108 LYS A N 1
ATOM 892 C CA . LYS A 1 108 ? 3.243 0.490 -25.933 1.00 45.09 108 LYS A CA 1
ATOM 893 C C . LYS A 1 108 ? 4.370 0.090 -26.886 1.00 45.09 108 LYS A C 1
ATOM 895 O O . LYS A 1 108 ? 4.671 0.791 -27.836 1.00 45.09 108 LYS A O 1
ATOM 900 N N . THR A 1 109 ? 5.027 -1.017 -26.597 1.00 46.16 109 THR A N 1
ATOM 901 C CA . THR A 1 109 ? 5.593 -1.914 -27.594 1.00 46.16 109 THR A CA 1
ATOM 902 C C . THR A 1 109 ? 4.558 -3.014 -27.772 1.00 46.16 109 THR A C 1
ATOM 904 O O . THR A 1 109 ? 4.809 -4.188 -27.531 1.00 46.16 109 THR A O 1
ATOM 907 N N . GLU A 1 110 ? 3.337 -2.586 -28.073 1.00 54.47 110 GLU A N 1
ATOM 908 C CA . GLU A 1 110 ? 2.249 -3.4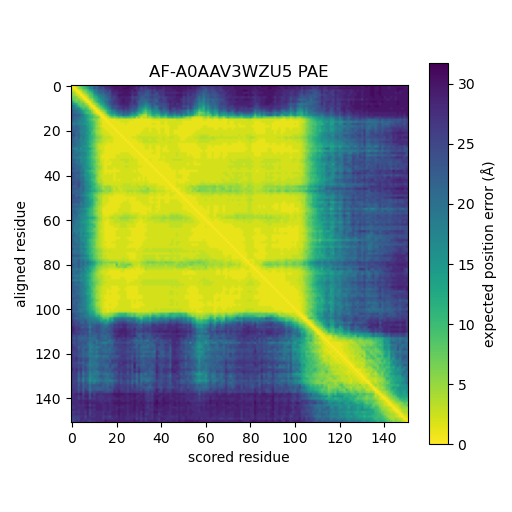26 -28.528 1.00 54.47 110 GLU A CA 1
ATOM 909 C C . GLU A 1 110 ? 2.212 -3.191 -30.037 1.00 54.47 110 GLU A C 1
ATOM 911 O O . GLU A 1 110 ? 1.676 -2.198 -30.514 1.00 54.47 110 GLU A O 1
ATOM 916 N N . THR A 1 111 ? 2.945 -4.052 -30.745 1.00 53.50 111 THR A N 1
ATOM 917 C CA . THR A 1 111 ? 2.609 -4.521 -32.094 1.00 53.50 111 THR A CA 1
ATOM 918 C C . THR A 1 111 ? 2.119 -3.462 -33.086 1.00 53.50 111 THR A C 1
ATOM 920 O O . THR A 1 111 ? 0.978 -3.510 -33.537 1.00 53.50 111 THR A O 1
ATOM 923 N N . GLU A 1 112 ? 3.018 -2.605 -33.568 1.00 62.84 112 GLU A N 1
ATOM 924 C CA . GLU A 1 112 ? 3.038 -2.462 -35.024 1.00 62.84 112 GLU A CA 1
ATOM 925 C C . GLU A 1 112 ? 3.543 -3.806 -35.540 1.00 62.84 112 GLU A C 1
ATOM 927 O O . GLU A 1 112 ? 4.656 -4.222 -35.201 1.00 62.84 112 GLU A O 1
ATOM 932 N N . LEU A 1 113 ? 2.685 -4.564 -36.230 1.00 62.34 113 LEU A N 1
ATOM 933 C CA . LEU A 1 113 ? 3.110 -5.809 -36.861 1.00 62.34 113 LEU A CA 1
ATOM 934 C C . LEU A 1 113 ? 4.374 -5.486 -37.664 1.00 62.34 113 LEU A C 1
ATOM 936 O O . LEU A 1 113 ? 4.344 -4.546 -38.464 1.00 62.34 113 LEU A O 1
ATOM 940 N N . PRO A 1 114 ? 5.496 -6.188 -37.431 1.00 76.94 114 PRO A N 1
ATOM 941 C CA . PRO A 1 114 ? 6.718 -5.869 -38.145 1.00 76.94 114 PRO A CA 1
ATOM 942 C C . PRO A 1 114 ? 6.418 -5.964 -39.640 1.00 76.94 114 PRO A C 1
ATOM 944 O O . PRO A 1 114 ? 5.665 -6.845 -40.051 1.00 76.94 114 PRO A O 1
ATOM 947 N N . GLN A 1 115 ? 6.950 -5.039 -40.445 1.00 77.69 115 GLN A N 1
ATOM 948 C CA . GLN A 1 115 ? 6.518 -4.854 -41.839 1.00 77.69 115 GLN A CA 1
ATOM 949 C C . GLN A 1 115 ? 6.484 -6.167 -42.634 1.00 77.69 115 GLN A C 1
ATOM 951 O O . GLN A 1 115 ? 5.588 -6.367 -43.443 1.00 77.69 115 GLN A O 1
ATOM 956 N N . TRP A 1 116 ? 7.386 -7.107 -42.341 1.00 82.06 116 TRP A N 1
ATOM 957 C CA . TRP A 1 116 ? 7.401 -8.434 -42.954 1.00 82.06 116 TRP A CA 1
ATOM 958 C C . TRP A 1 116 ? 6.137 -9.275 -42.688 1.00 82.06 116 TRP A C 1
ATOM 960 O O . TRP A 1 116 ? 5.761 -10.048 -43.558 1.00 82.06 116 TRP A O 1
ATOM 970 N N . VAL A 1 117 ? 5.449 -9.123 -41.549 1.00 81.69 117 VAL A N 1
ATOM 971 C CA . VAL A 1 117 ? 4.171 -9.804 -41.254 1.00 81.69 117 VAL A CA 1
ATOM 972 C C . VAL A 1 117 ? 3.039 -9.213 -42.091 1.00 81.69 117 VAL A C 1
ATOM 974 O O . VAL A 1 117 ? 2.244 -9.961 -42.655 1.00 81.69 117 VAL A O 1
ATOM 977 N N . ALA A 1 118 ? 2.989 -7.885 -42.230 1.00 80.38 118 ALA A N 1
ATOM 978 C CA . ALA A 1 118 ? 2.029 -7.227 -43.118 1.00 80.38 118 ALA A CA 1
ATOM 979 C C . ALA A 1 118 ? 2.297 -7.578 -44.596 1.00 80.38 118 ALA A C 1
ATOM 981 O O . ALA A 1 118 ? 1.366 -7.886 -45.339 1.00 80.38 118 ALA A O 1
ATOM 982 N N . ILE A 1 119 ? 3.572 -7.613 -45.002 1.00 80.44 119 ILE A N 1
ATOM 983 C CA . ILE A 1 119 ? 4.004 -8.037 -46.342 1.00 80.44 119 ILE A CA 1
ATOM 984 C C . ILE A 1 119 ? 3.650 -9.513 -46.582 1.00 80.44 119 ILE A C 1
ATOM 986 O O . ILE A 1 119 ? 3.104 -9.842 -47.631 1.00 80.44 119 ILE A O 1
ATOM 990 N N . ALA A 1 120 ? 3.887 -10.402 -45.612 1.00 84.25 120 ALA A N 1
ATOM 991 C CA . ALA A 1 120 ? 3.541 -11.819 -45.724 1.00 84.25 120 ALA A CA 1
ATOM 992 C C . ALA A 1 120 ? 2.026 -12.028 -45.878 1.00 84.25 120 ALA A C 1
ATOM 994 O O . ALA A 1 120 ? 1.605 -12.797 -46.740 1.00 84.25 120 ALA A O 1
ATOM 995 N N . ALA A 1 121 ? 1.199 -11.307 -45.112 1.00 82.00 121 ALA A N 1
ATOM 996 C CA . ALA A 1 121 ? -0.256 -11.365 -45.255 1.00 82.00 121 ALA A CA 1
ATOM 997 C C . ALA A 1 121 ? -0.720 -10.894 -46.647 1.00 82.00 121 ALA A C 1
ATOM 999 O O . ALA A 1 121 ? -1.553 -11.553 -47.269 1.00 82.00 121 ALA A O 1
ATOM 1000 N N . ALA A 1 122 ? -0.142 -9.809 -47.175 1.00 81.69 122 ALA A N 1
ATOM 1001 C CA . ALA A 1 122 ? -0.465 -9.307 -48.511 1.00 81.69 122 ALA A CA 1
ATOM 1002 C C . ALA A 1 122 ? -0.075 -10.293 -49.631 1.00 81.69 122 ALA A C 1
ATOM 1004 O O . ALA A 1 122 ? -0.841 -10.472 -50.578 1.00 81.69 122 ALA A O 1
ATOM 1005 N N . LEU A 1 123 ? 1.074 -10.972 -49.506 1.00 81.31 123 LEU A N 1
ATOM 1006 C CA . LEU A 1 123 ? 1.522 -11.992 -50.464 1.00 81.31 123 LEU A CA 1
ATOM 1007 C C . LEU A 1 123 ? 0.655 -13.259 -50.427 1.00 81.31 123 LEU A C 1
ATOM 1009 O O . LEU A 1 123 ? 0.381 -13.851 -51.467 1.00 81.31 123 LEU A O 1
ATOM 1013 N N . ILE A 1 124 ? 0.189 -13.670 -49.245 1.00 81.75 124 ILE A N 1
ATOM 1014 C CA . ILE A 1 124 ? -0.720 -14.819 -49.114 1.00 81.75 124 ILE A CA 1
ATOM 1015 C C . ILE A 1 124 ? -2.076 -14.500 -49.756 1.00 81.75 124 ILE A C 1
ATOM 1017 O O . ILE A 1 124 ? -2.610 -15.323 -50.498 1.00 81.75 124 ILE A O 1
ATOM 1021 N N . ILE A 1 125 ? -2.612 -13.297 -49.529 1.00 80.00 125 ILE A N 1
ATOM 1022 C CA . ILE A 1 125 ? -3.881 -12.856 -50.127 1.00 80.00 125 ILE A CA 1
ATOM 1023 C C . ILE A 1 125 ? -3.765 -12.762 -51.655 1.00 80.00 125 ILE A C 1
ATOM 1025 O O . ILE A 1 125 ? -4.668 -13.211 -52.360 1.00 80.00 125 ILE A O 1
ATOM 1029 N N . SER A 1 126 ? -2.659 -12.231 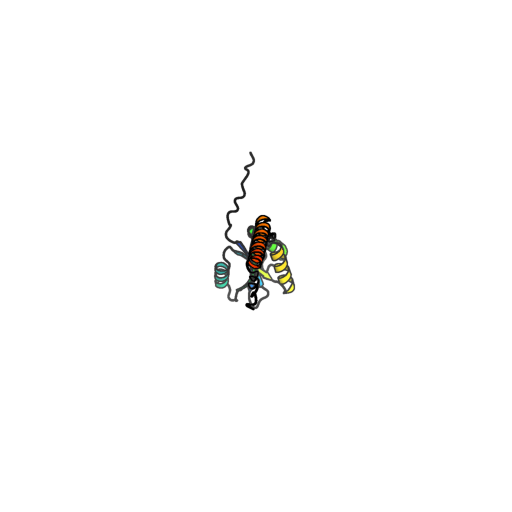-52.187 1.00 78.44 126 SER A N 1
ATOM 1030 C CA . SER A 1 126 ? -2.471 -12.123 -53.639 1.00 78.44 126 SER A CA 1
ATOM 1031 C C . SER A 1 126 ? -2.345 -13.492 -54.315 1.00 78.44 126 SER A C 1
ATOM 1033 O O . SER A 1 126 ? -2.987 -13.720 -55.340 1.00 78.44 126 SER A O 1
ATOM 1035 N N . LEU A 1 127 ? -1.609 -14.434 -53.716 1.00 78.56 127 LEU A N 1
ATOM 1036 C CA . LEU A 1 127 ? -1.530 -15.819 -54.194 1.00 78.56 127 LEU A CA 1
ATOM 1037 C C . LEU A 1 127 ? -2.901 -16.509 -54.172 1.00 78.56 127 LEU A C 1
ATOM 1039 O O . LEU A 1 127 ? -3.240 -17.228 -55.112 1.00 78.56 127 LEU A O 1
ATOM 1043 N N . PHE A 1 128 ? -3.712 -16.253 -53.142 1.00 78.75 128 PHE A N 1
ATOM 1044 C CA . PHE A 1 128 ? -5.061 -16.807 -53.040 1.00 78.75 128 PHE A CA 1
ATOM 1045 C C . PHE A 1 128 ? -5.996 -16.252 -54.128 1.00 78.75 128 PHE A C 1
ATOM 1047 O O . PHE A 1 128 ? -6.723 -17.015 -54.760 1.00 78.75 128 PHE A O 1
ATOM 1054 N N . LEU A 1 129 ? -5.933 -14.948 -54.420 1.00 78.38 129 LEU A N 1
ATOM 1055 C CA . LEU A 1 129 ? -6.710 -14.326 -55.500 1.00 78.38 129 LEU A CA 1
ATOM 1056 C C . LEU A 1 129 ? -6.309 -14.847 -56.886 1.00 78.38 129 LEU A C 1
ATOM 1058 O O . LEU A 1 129 ? -7.181 -15.112 -57.710 1.00 78.38 129 LEU A O 1
ATOM 1062 N N . VAL A 1 130 ? -5.012 -15.045 -57.134 1.00 76.31 130 VAL A N 1
ATOM 1063 C CA . VAL A 1 130 ? -4.521 -15.631 -58.393 1.00 76.31 130 VAL A CA 1
ATOM 1064 C C . VAL A 1 130 ? -4.973 -17.086 -58.535 1.00 76.31 130 VAL A C 1
ATOM 1066 O O . VAL A 1 130 ? -5.384 -17.490 -59.620 1.00 76.31 130 VAL A O 1
ATOM 1069 N N . ALA A 1 131 ? -4.964 -17.868 -57.453 1.00 77.06 131 ALA A N 1
ATOM 1070 C CA . ALA A 1 131 ? -5.463 -19.242 -57.471 1.00 77.06 131 ALA A CA 1
ATOM 1071 C C . ALA A 1 131 ? -6.974 -19.305 -57.758 1.00 77.06 131 ALA A C 1
ATOM 1073 O O . ALA A 1 131 ? -7.400 -20.092 -58.604 1.00 77.06 131 ALA A O 1
ATOM 1074 N N . VAL A 1 132 ? -7.772 -18.442 -57.119 1.00 78.75 132 VAL A N 1
ATOM 1075 C CA . VAL A 1 132 ? -9.222 -18.333 -57.370 1.00 78.75 132 VAL A CA 1
ATOM 1076 C C . VAL A 1 132 ? -9.501 -17.887 -58.810 1.00 78.75 132 VAL A C 1
ATOM 1078 O O . VAL A 1 132 ? -10.361 -18.462 -59.476 1.00 78.75 132 VAL A O 1
ATOM 1081 N N . PHE A 1 133 ? -8.744 -16.915 -59.325 1.00 76.88 133 PHE A N 1
ATOM 1082 C CA . PHE A 1 133 ? -8.878 -16.440 -60.703 1.00 76.88 133 PHE A CA 1
ATOM 1083 C C . PHE A 1 133 ? -8.500 -17.518 -61.728 1.00 76.88 133 PHE A C 1
ATOM 1085 O O . PHE A 1 133 ? -9.252 -17.759 -62.669 1.00 76.88 133 PHE A O 1
ATOM 1092 N N . ASN A 1 134 ? -7.385 -18.222 -61.527 1.00 71.88 134 ASN A N 1
ATOM 1093 C CA . ASN A 1 134 ? -6.959 -19.305 -62.415 1.00 71.88 134 ASN A CA 1
ATOM 1094 C C . ASN A 1 134 ? -7.941 -20.481 -62.398 1.00 71.88 134 ASN A C 1
ATOM 1096 O O . ASN A 1 134 ? -8.236 -21.041 -63.453 1.00 71.88 134 ASN A O 1
ATOM 1100 N N . HIS A 1 135 ? -8.491 -20.828 -61.231 1.00 70.31 135 HIS A N 1
ATOM 1101 C CA . HIS A 1 135 ? -9.518 -21.863 -61.137 1.00 70.31 135 HIS A CA 1
ATOM 1102 C C . HIS A 1 135 ? -10.798 -21.466 -61.892 1.00 70.31 135 HIS A C 1
ATOM 1104 O O . HIS A 1 135 ? -11.366 -22.288 -62.608 1.00 70.31 135 HIS A O 1
ATOM 1110 N N . HIS A 1 136 ? -11.201 -20.192 -61.823 1.00 65.56 136 HIS A N 1
ATOM 1111 C CA . HIS A 1 136 ? -12.322 -19.668 -62.610 1.00 65.56 136 HIS A CA 1
ATOM 1112 C C . HIS A 1 136 ? -12.060 -19.735 -64.128 1.00 65.56 136 HIS A C 1
ATOM 1114 O O . HIS A 1 136 ? -12.975 -20.025 -64.892 1.00 65.56 136 HIS A O 1
ATOM 1120 N N . GLN A 1 137 ? -10.820 -19.522 -64.590 1.00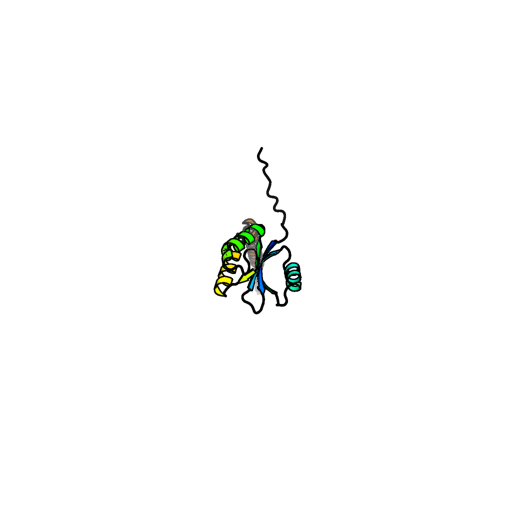 68.44 137 GLN A N 1
ATOM 1121 C CA . GLN A 1 137 ? -10.474 -19.652 -66.017 1.00 68.44 137 GLN A CA 1
ATOM 1122 C C . GLN A 1 137 ? -10.485 -21.106 -66.517 1.00 68.44 137 GLN A C 1
ATOM 1124 O O . GLN A 1 137 ? -10.773 -21.349 -67.685 1.00 68.44 137 GLN A O 1
ATOM 1129 N N . GLN A 1 138 ? -10.194 -22.079 -65.649 1.00 64.50 138 GLN A N 1
ATOM 1130 C CA . GLN A 1 138 ? -10.238 -23.506 -65.995 1.00 64.50 138 GLN A CA 1
ATOM 1131 C C . GLN A 1 138 ? -11.670 -24.042 -66.141 1.00 64.50 138 GLN A C 1
ATOM 1133 O O . GLN A 1 138 ? -11.876 -25.054 -66.808 1.00 64.50 138 GLN A O 1
ATOM 1138 N N . TRP A 1 139 ? -12.659 -23.357 -65.561 1.00 59.69 139 TRP A N 1
ATOM 1139 C CA . TRP A 1 139 ? -14.077 -23.692 -65.676 1.00 59.69 139 TRP A CA 1
ATOM 1140 C C . TRP A 1 139 ? -14.763 -22.836 -66.750 1.00 59.69 139 TRP A C 1
ATOM 1142 O O . TRP A 1 139 ? -15.752 -22.154 -66.496 1.00 59.69 139 TRP A O 1
ATOM 1152 N N . GLN A 1 140 ? -14.243 -22.857 -67.979 1.00 62.75 140 GLN A N 1
ATOM 1153 C CA . GLN A 1 140 ? -15.037 -22.425 -69.129 1.00 62.75 140 GLN A CA 1
ATOM 1154 C C . GLN A 1 140 ? -15.788 -23.643 -69.681 1.00 62.75 140 GLN A C 1
ATOM 1156 O O . GLN A 1 140 ? -15.138 -24.623 -70.062 1.00 62.75 140 GLN A O 1
ATOM 1161 N N . PRO A 1 141 ? -17.138 -23.638 -69.701 1.00 65.75 141 PRO A N 1
ATOM 1162 C CA . PRO A 1 141 ? -17.894 -24.754 -70.246 1.00 65.75 141 PRO A CA 1
ATOM 1163 C C . PRO A 1 141 ? -17.510 -24.932 -71.714 1.00 65.75 141 PRO A C 1
ATOM 1165 O O . PRO A 1 141 ? -17.571 -23.987 -72.502 1.00 65.75 141 PRO A O 1
ATOM 1168 N N . GLN A 1 142 ? -17.080 -26.144 -72.069 1.00 69.56 142 GLN A N 1
ATOM 1169 C CA . GLN A 1 142 ? -16.822 -26.503 -73.459 1.00 69.56 142 GLN A CA 1
ATOM 1170 C C . GLN A 1 142 ? -18.100 -26.230 -74.256 1.00 69.56 142 GLN A C 1
ATOM 1172 O O . G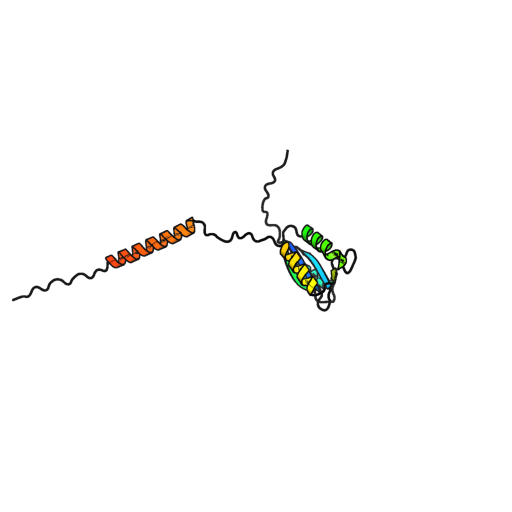LN A 1 142 ? -19.174 -26.711 -73.889 1.00 69.56 142 GLN A O 1
ATOM 1177 N N . GLN A 1 143 ? -17.987 -25.425 -75.315 1.00 70.44 143 GLN A N 1
ATOM 1178 C CA . GLN A 1 143 ? -19.102 -25.187 -76.226 1.00 70.44 143 GLN A CA 1
ATOM 1179 C C . GLN A 1 143 ? -19.558 -26.550 -76.767 1.00 70.44 143 GLN A C 1
ATOM 1181 O O . GLN A 1 143 ? -18.703 -27.338 -77.185 1.00 70.44 143 GLN A O 1
ATOM 1186 N N . PRO A 1 144 ? -20.860 -26.881 -76.716 1.00 72.44 144 PRO A N 1
ATOM 1187 C CA . PRO A 1 144 ? -21.326 -28.173 -77.194 1.00 72.44 144 PRO A CA 1
ATOM 1188 C C . PRO A 1 144 ? -20.949 -28.335 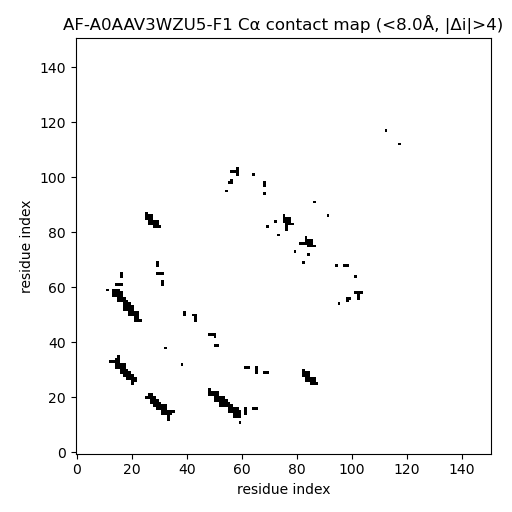-78.668 1.00 72.44 144 PRO A C 1
ATOM 1190 O O . PRO A 1 144 ? -21.083 -27.395 -79.455 1.00 72.44 144 PRO A O 1
ATOM 1193 N N . ASN A 1 145 ? -20.459 -29.525 -79.030 1.00 74.44 145 ASN A N 1
ATOM 1194 C CA . ASN A 1 145 ? -20.099 -29.836 -80.411 1.00 74.44 145 ASN A CA 1
ATOM 1195 C C . ASN A 1 145 ? -21.281 -29.511 -81.338 1.00 74.44 145 ASN A C 1
ATOM 1197 O O . ASN A 1 145 ? -22.413 -29.899 -81.025 1.00 74.44 145 ASN A O 1
ATOM 1201 N N . PRO A 1 146 ? -21.046 -28.826 -82.471 1.00 74.12 146 PRO A N 1
ATOM 1202 C CA . PRO A 1 146 ? -22.116 -28.504 -83.397 1.00 74.12 146 PRO A CA 1
ATOM 1203 C C . PRO A 1 146 ? -22.739 -29.802 -83.915 1.00 74.12 146 PRO A C 1
ATOM 1205 O O . PRO A 1 146 ? -22.067 -30.633 -84.529 1.00 74.12 146 PRO A O 1
ATOM 1208 N N . VAL A 1 147 ? -24.032 -29.983 -83.647 1.00 76.12 147 VAL A N 1
ATOM 1209 C CA . VAL A 1 147 ? -24.815 -31.085 -84.207 1.00 76.12 147 VAL A CA 1
ATOM 1210 C C . VAL A 1 147 ? -25.032 -30.770 -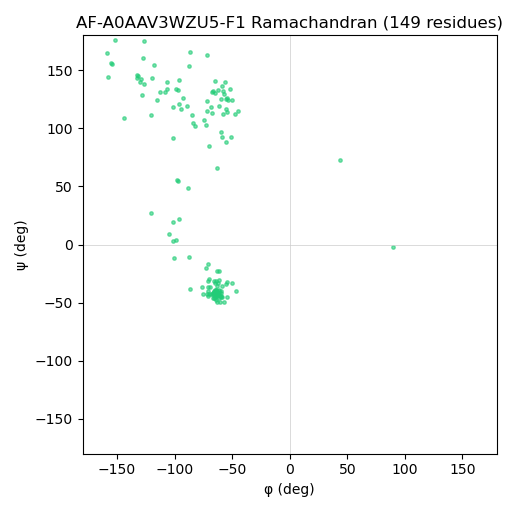85.682 1.00 76.12 147 VAL A C 1
ATOM 1212 O O . VAL A 1 147 ? -25.835 -29.908 -86.033 1.00 76.12 147 VAL A O 1
ATOM 1215 N N . VAL A 1 148 ? -24.270 -31.435 -86.548 1.00 76.31 148 VAL A N 1
ATOM 1216 C CA . VAL A 1 148 ? -24.464 -31.373 -88.000 1.00 76.31 148 VAL A CA 1
ATOM 1217 C C . VAL A 1 148 ? -25.740 -32.147 -88.355 1.00 76.31 148 VAL A C 1
ATOM 1219 O O . VAL A 1 148 ? -25.836 -33.323 -87.994 1.00 76.31 148 VAL A O 1
ATOM 1222 N N . PRO A 1 149 ? -26.730 -31.535 -89.031 1.00 70.25 149 PRO A N 1
ATOM 1223 C CA . PRO A 1 149 ? -27.929 -32.248 -89.454 1.00 70.25 149 PRO A CA 1
ATOM 1224 C C . PRO A 1 149 ? -27.584 -33.329 -90.483 1.00 70.25 149 PRO A C 1
ATOM 1226 O O . PRO A 1 149 ? -26.904 -33.049 -91.470 1.00 70.25 149 PRO A O 1
ATOM 1229 N N . SER A 1 150 ? -28.077 -34.548 -90.259 1.00 65.44 150 SER A N 1
ATOM 1230 C CA . SER A 1 150 ? -28.140 -35.572 -91.301 1.00 65.44 150 SER A CA 1
ATOM 1231 C C . SER A 1 150 ? -29.415 -35.340 -92.104 1.00 65.44 150 SER A C 1
ATOM 1233 O O . SER A 1 150 ? -30.515 -35.596 -91.617 1.00 65.44 150 SER A O 1
ATOM 1235 N N . TRP A 1 151 ? -29.251 -34.791 -93.303 1.00 71.06 151 TRP A N 1
ATOM 1236 C CA . TRP A 1 151 ? -30.266 -34.825 -94.352 1.00 71.06 151 TRP A CA 1
ATOM 1237 C C . TRP A 1 151 ? -29.851 -35.867 -95.382 1.00 71.06 151 TRP A C 1
ATOM 1239 O O . TRP A 1 151 ? -28.640 -35.897 -95.708 1.00 71.06 151 TRP A O 1
#

Nearest PDB structures (foldseek):
  5af2-assembly4_D  TM=2.457E-01  e=9.601E-01  Rotavirus A
  4rpt-assembly3_B  TM=2.487E-01  e=2.226E+00  Rotavirus A
  6mw7-assembly2_C  TM=2.375E-01  e=6.683E+00  Homo sapiens

Sequence (151 aa):
MSRNRKISQTKSPNSYVYLIHEVGTNYYKIGITVNLNKRISQLQTGSANQLKYLHYIQISNRKEVEKALHTKYKTRRVRRNGEWFEFSNQEVKSVIGTMNAYKPKLTKTETELPQWVAIAAALIISLFLVAVFNHHQQWQPQQPNPVVPSW

Radius of gyration: 32.84 Å; Cα contacts (8 Å, |Δi|>4): 143; chains: 1; bounding box: 68×50×110 Å

Foldseek 3Di:
DDDPPPPPVPPDQFKKWFWKDFPPAQKIFTDIDSDPVVVLVVVVVVDPTHIDTPDMATDDPNVVLSVVLCVVQCVQDPDNPDRMGGDDPVVVVVSRVSRVVRHPPPPPPPDPPPVVVVVVVVVVVVVVVVVVVVVVVVPDPDDPDDDDDDD

Organism: NCBI:txid2530354

InterPro domains:
  IPR018306 Bacteriophage T5, Orf172 DNA-binding [SM00974] (22-99)

pLDDT: mean 83.75, std 17.81, range [37.03, 98.62]